Protein AF-A0A958B3L4-F1 (afdb_monomer)

Solvent-accessible surface area (backbone atoms only — not comparable to full-atom values): 10038 Å² total; per-residue (Å²): 92,74,90,81,60,65,46,70,68,70,45,84,58,88,88,60,90,69,64,80,67,53,77,67,41,53,61,54,51,50,49,53,53,49,50,48,52,52,50,34,54,47,24,51,47,50,20,46,12,30,49,29,52,74,68,75,56,48,92,91,39,60,70,33,42,65,55,15,60,80,51,73,87,55,54,73,66,58,39,52,49,51,23,51,52,20,49,52,51,28,52,49,49,50,66,67,42,54,83,51,42,74,79,40,78,63,28,16,74,65,29,37,62,53,29,61,73,41,53,72,95,70,98,52,98,81,70,70,80,85,79,69,89,84,49,85,86,64,89,69,86,82,69,90,51,81,84,62,47,54,68,31,70,70,32,46,73,48,30,44,77,77,69,49,76,94,113

Mean predicted aligned error: 7.04 Å

Secondary structure (DSSP, 8-state):
-HHHH--GGGS--TTS---HHHHHHHHHHHHHHHHHHHHHHHHHHHHHHHHHHHHT--TT-HHHHHHHGGGTTS-HHHHHHHHHHHHHHHHHHHHHHTTTGGGSGGGHHHHHHHHHHT----SSTT-PPPP-SS-TT----S-SSGGGS-HHHHHHHHH----S---

Structure (mmCIF, N/CA/C/O backbone):
data_AF-A0A958B3L4-F1
#
_en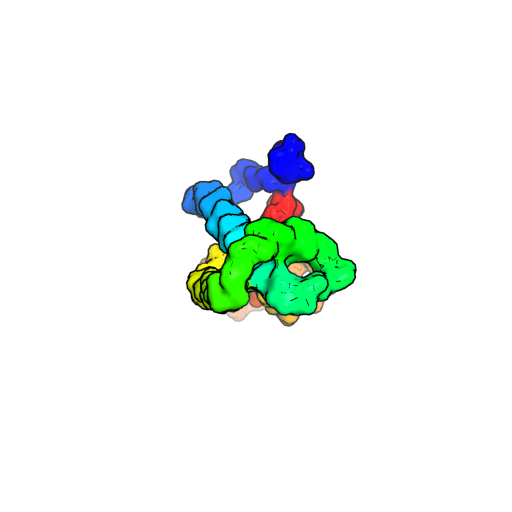try.id   AF-A0A958B3L4-F1
#
loop_
_atom_site.group_PDB
_atom_site.id
_atom_site.type_symbol
_atom_site.label_atom_id
_atom_site.label_alt_id
_atom_site.label_comp_id
_atom_site.label_asym_id
_atom_site.label_entity_id
_atom_site.label_seq_id
_atom_site.pdbx_PDB_ins_code
_atom_site.Cartn_x
_atom_site.Cartn_y
_atom_site.Cartn_z
_atom_site.occupancy
_atom_site.B_iso_or_equiv
_atom_site.auth_seq_id
_atom_site.auth_comp_id
_atom_site.auth_asym_id
_atom_site.auth_atom_id
_atom_site.pdbx_PDB_model_num
ATOM 1 N N . ARG A 1 1 ? -17.730 -9.235 -6.488 1.00 58.94 1 ARG A N 1
ATOM 2 C CA . ARG A 1 1 ? -18.871 -8.994 -5.565 1.00 58.94 1 ARG A CA 1
ATOM 3 C C . ARG A 1 1 ? -18.929 -7.543 -5.090 1.00 58.94 1 ARG A C 1
ATOM 5 O O . ARG A 1 1 ? -19.830 -6.856 -5.529 1.00 58.94 1 ARG A O 1
ATOM 12 N N . ARG A 1 2 ? -17.953 -7.023 -4.328 1.00 62.09 2 ARG A N 1
ATOM 13 C CA . ARG A 1 2 ? -17.978 -5.621 -3.847 1.00 62.09 2 ARG A CA 1
ATOM 14 C C . ARG A 1 2 ? -18.057 -4.553 -4.951 1.00 62.09 2 ARG A C 1
ATOM 16 O O . ARG A 1 2 ? -18.914 -3.692 -4.877 1.00 62.09 2 ARG A O 1
ATOM 23 N N . PHE A 1 3 ? -17.202 -4.645 -5.973 1.00 63.66 3 PHE A N 1
ATOM 24 C CA . PHE A 1 3 ? -17.094 -3.615 -7.024 1.00 63.66 3 PHE A CA 1
ATOM 25 C C . PHE A 1 3 ? -18.011 -3.830 -8.236 1.00 63.66 3 PHE A C 1
ATOM 27 O O . PHE A 1 3 ? -18.289 -2.896 -8.970 1.00 63.66 3 PHE A O 1
ATOM 34 N N . LEU A 1 4 ? -18.471 -5.066 -8.446 1.00 74.38 4 LEU A N 1
ATOM 35 C CA . LEU A 1 4 ? -19.290 -5.431 -9.608 1.00 74.38 4 LEU A CA 1
ATOM 36 C C . LEU A 1 4 ? -20.769 -5.625 -9.252 1.00 74.38 4 LEU A C 1
ATOM 38 O O . LEU A 1 4 ? -21.630 -5.326 -10.063 1.00 74.38 4 LEU A O 1
ATOM 42 N N . ALA A 1 5 ? -21.069 -6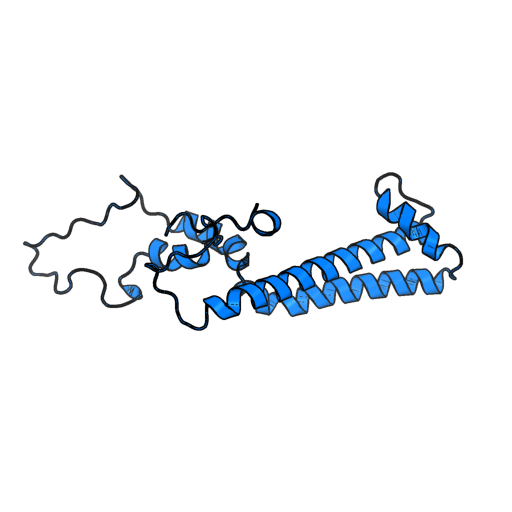.122 -8.047 1.00 79.81 5 ALA A N 1
ATOM 43 C CA . ALA A 1 5 ? -22.418 -6.538 -7.657 1.00 79.81 5 ALA A CA 1
ATOM 44 C C . ALA A 1 5 ? -23.015 -5.705 -6.509 1.00 79.81 5 ALA A C 1
ATOM 46 O O . ALA A 1 5 ? -24.128 -6.000 -6.100 1.00 79.81 5 ALA A O 1
ATOM 47 N N . HIS A 1 6 ? -22.281 -4.708 -5.984 1.00 77.00 6 HIS A N 1
ATOM 48 C CA . HIS A 1 6 ? -22.738 -3.772 -4.941 1.00 77.00 6 HIS A CA 1
ATOM 49 C C . HIS A 1 6 ? -23.545 -4.437 -3.814 1.00 77.00 6 HIS A C 1
ATOM 51 O O . HIS A 1 6 ? -24.622 -3.985 -3.440 1.00 77.00 6 HIS A O 1
ATOM 57 N N . ASP A 1 7 ? -23.012 -5.544 -3.295 1.00 82.44 7 ASP A N 1
ATOM 58 C CA . ASP A 1 7 ? -23.690 -6.363 -2.293 1.00 82.44 7 ASP A CA 1
ATOM 59 C C . ASP A 1 7 ? -24.012 -5.532 -1.028 1.00 82.44 7 ASP A C 1
ATOM 61 O O . ASP A 1 7 ? -23.073 -5.035 -0.387 1.00 82.44 7 ASP A O 1
ATOM 65 N N . PRO A 1 8 ? -25.297 -5.388 -0.639 1.00 81.00 8 PRO A N 1
ATOM 66 C CA . PRO A 1 8 ? -25.703 -4.638 0.549 1.00 81.00 8 PRO A CA 1
ATOM 67 C C . PRO A 1 8 ? -25.038 -5.147 1.831 1.00 81.00 8 PRO A C 1
ATOM 69 O O . PRO A 1 8 ? -24.768 -4.356 2.736 1.00 81.00 8 PRO A O 1
ATOM 72 N N . ALA A 1 9 ? -24.684 -6.436 1.898 1.00 81.19 9 ALA A N 1
ATOM 73 C CA . ALA A 1 9 ? -23.983 -7.021 3.041 1.00 81.19 9 ALA A CA 1
ATOM 74 C C . ALA A 1 9 ? -22.578 -6.430 3.258 1.00 81.19 9 ALA A C 1
ATOM 76 O O . ALA A 1 9 ? -22.001 -6.573 4.333 1.00 81.19 9 ALA A O 1
ATOM 77 N N . LEU A 1 10 ? -22.013 -5.759 2.249 1.00 78.56 10 LEU A N 1
ATOM 78 C CA . LEU A 1 10 ? -20.714 -5.089 2.320 1.00 78.56 10 LEU A CA 1
ATOM 79 C C . LEU A 1 10 ? -20.833 -3.589 2.610 1.00 78.56 10 LEU A C 1
ATOM 81 O O . LEU A 1 10 ? -19.820 -2.888 2.576 1.00 78.56 10 LEU A O 1
ATOM 85 N N . THR A 1 11 ? -22.027 -3.099 2.939 1.00 84.44 11 THR A N 1
ATOM 86 C CA . THR A 1 11 ? -22.271 -1.719 3.377 1.00 84.44 11 THR A CA 1
ATOM 87 C C . THR A 1 11 ? -22.494 -1.648 4.886 1.00 84.44 11 THR A C 1
ATOM 89 O O . THR A 1 11 ? -22.860 -2.641 5.519 1.00 84.44 11 THR A O 1
ATOM 92 N N . VAL A 1 12 ? -22.215 -0.480 5.472 1.00 85.88 12 VAL A N 1
ATOM 93 C CA . VAL A 1 12 ? -22.485 -0.257 6.894 1.00 85.88 12 VAL A CA 1
ATOM 94 C C . VAL A 1 12 ? -23.972 0.046 7.072 1.00 85.88 12 VAL A C 1
ATOM 96 O O . VAL A 1 12 ? -24.478 0.966 6.429 1.00 85.88 12 VAL A O 1
ATOM 99 N N . ARG A 1 13 ? -24.654 -0.716 7.930 1.00 87.12 13 ARG A N 1
ATOM 100 C CA . ARG A 1 13 ? -26.074 -0.564 8.251 1.00 87.12 13 ARG A CA 1
ATOM 101 C C . ARG A 1 13 ? -26.331 0.768 8.952 1.00 87.12 13 ARG A C 1
ATOM 103 O O . ARG A 1 13 ? -25.481 1.287 9.675 1.00 87.12 13 ARG A O 1
ATOM 110 N N . ASP A 1 14 ? -27.535 1.300 8.790 1.00 85.38 14 ASP A N 1
ATOM 111 C CA . ASP A 1 14 ? -27.890 2.620 9.325 1.00 85.38 14 ASP A CA 1
ATOM 112 C C . ASP A 1 14 ? -28.038 2.649 10.854 1.00 85.38 14 ASP A C 1
ATOM 114 O O . ASP A 1 14 ? -27.918 3.709 11.469 1.00 85.38 14 ASP A O 1
ATOM 118 N N . ASN A 1 15 ? -28.229 1.487 11.489 1.00 88.62 15 ASN A N 1
ATOM 119 C CA . ASN A 1 15 ? -28.231 1.361 12.946 1.00 88.62 15 ASN A CA 1
ATOM 120 C C . ASN A 1 15 ? -26.819 1.449 13.559 1.00 88.62 15 ASN A C 1
ATOM 122 O O . ASN A 1 15 ? -26.700 1.677 14.763 1.00 88.62 15 ASN A O 1
ATOM 126 N N . VAL A 1 16 ? -25.754 1.313 12.760 1.00 86.19 16 VAL A N 1
ATOM 127 C CA . VAL A 1 16 ? -24.368 1.424 13.233 1.00 86.19 16 VAL A CA 1
ATOM 128 C C . VAL A 1 16 ? -23.957 2.893 13.270 1.00 86.19 16 VAL A C 1
ATOM 130 O O . VAL A 1 16 ? -23.899 3.585 12.248 1.00 86.19 16 VAL A O 1
ATOM 133 N N . LYS A 1 17 ? -23.639 3.387 14.468 1.00 86.69 17 LYS A N 1
ATOM 134 C CA . LYS A 1 17 ? -23.163 4.758 14.660 1.00 86.69 17 LYS A CA 1
ATOM 135 C C . LYS A 1 17 ? -21.728 4.881 14.154 1.00 86.69 17 LYS A C 1
ATOM 137 O O . LYS A 1 17 ? -20.816 4.247 14.672 1.00 86.69 17 LYS A O 1
ATOM 142 N N . LEU A 1 18 ? -21.532 5.730 13.150 1.00 85.56 18 LEU A N 1
ATOM 143 C CA . LEU A 1 18 ? -20.216 6.092 12.636 1.00 85.56 18 LEU A CA 1
ATOM 144 C C . LEU A 1 18 ? -19.960 7.574 12.870 1.00 85.56 18 LEU A C 1
ATOM 146 O O . LEU A 1 18 ? -20.859 8.402 12.719 1.00 85.56 18 LEU A O 1
ATOM 150 N N . HIS A 1 19 ? -18.706 7.918 13.151 1.00 86.44 19 HIS A N 1
ATOM 151 C CA . HIS A 1 19 ? -18.286 9.310 13.142 1.00 86.44 19 HIS A CA 1
ATOM 152 C C . HIS A 1 19 ? -18.464 9.899 11.721 1.00 86.44 19 HIS A C 1
ATOM 154 O O . HIS A 1 19 ? -18.075 9.241 10.750 1.00 86.44 19 HIS A O 1
ATOM 160 N N . PRO A 1 20 ? -18.994 11.129 11.549 1.00 85.69 20 PRO A N 1
ATOM 161 C CA . PRO A 1 20 ?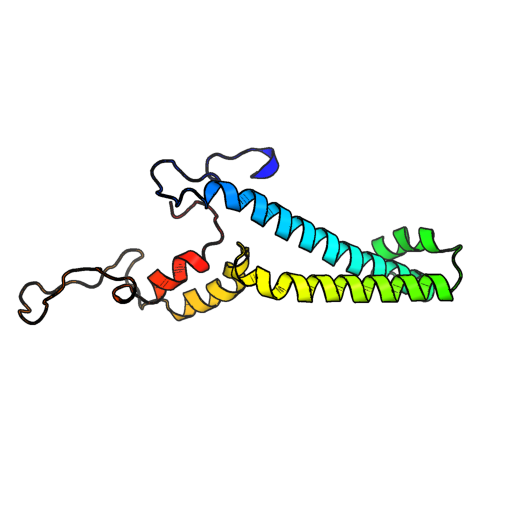 -19.364 11.672 10.233 1.00 85.69 20 PRO A CA 1
ATOM 162 C C . PRO A 1 20 ? -18.238 11.646 9.189 1.00 85.69 20 PRO A C 1
ATOM 164 O O . PRO A 1 20 ? -18.469 11.354 8.017 1.00 85.69 20 PRO A O 1
ATOM 167 N N . LYS A 1 21 ? -16.992 11.877 9.625 1.00 86.69 21 LYS A N 1
ATOM 168 C CA . LYS A 1 21 ? -15.804 11.853 8.751 1.00 86.69 21 LYS A CA 1
ATOM 169 C C . LYS A 1 21 ? -15.454 10.457 8.210 1.00 86.69 21 LYS A C 1
ATOM 171 O O . LYS A 1 21 ? -14.790 10.359 7.185 1.00 86.69 21 LYS A O 1
ATOM 176 N N . VAL A 1 22 ? -15.894 9.376 8.861 1.00 84.62 22 VAL A N 1
ATOM 177 C CA . VAL A 1 22 ? -15.500 8.000 8.502 1.00 84.62 22 VAL A CA 1
ATOM 178 C C . VAL A 1 22 ? -16.082 7.593 7.152 1.00 84.62 22 VAL A C 1
ATOM 180 O O . VAL A 1 22 ? -15.350 7.097 6.299 1.00 84.62 22 VAL A O 1
ATOM 183 N N . ARG A 1 23 ? -17.377 7.852 6.913 1.00 82.69 23 ARG A N 1
ATOM 184 C CA . ARG A 1 23 ? -18.036 7.466 5.649 1.00 82.69 23 ARG A CA 1
ATOM 185 C C . ARG A 1 23 ? -17.373 8.117 4.431 1.00 82.69 23 ARG A C 1
ATOM 187 O O . ARG A 1 23 ? -17.234 7.469 3.400 1.00 82.69 23 ARG A O 1
ATOM 194 N N . GLN A 1 24 ? -16.932 9.366 4.572 1.00 85.25 24 GLN A N 1
ATOM 195 C CA . GLN A 1 24 ? -16.239 10.105 3.513 1.00 85.25 24 GLN A CA 1
ATOM 196 C C . GLN A 1 24 ? -14.764 9.695 3.369 1.00 85.25 24 GLN A C 1
ATOM 198 O O . GLN A 1 24 ? -14.225 9.741 2.269 1.00 85.25 24 GLN A O 1
ATOM 203 N N . GLY A 1 25 ? -14.110 9.266 4.454 1.00 86.88 25 GLY A N 1
ATOM 204 C CA . GLY A 1 25 ? -12.695 8.884 4.447 1.00 86.88 25 GLY A CA 1
ATOM 205 C C . GLY A 1 25 ? -12.399 7.529 3.794 1.00 86.88 25 GLY A C 1
ATOM 206 O O . GLY A 1 25 ? -11.363 7.38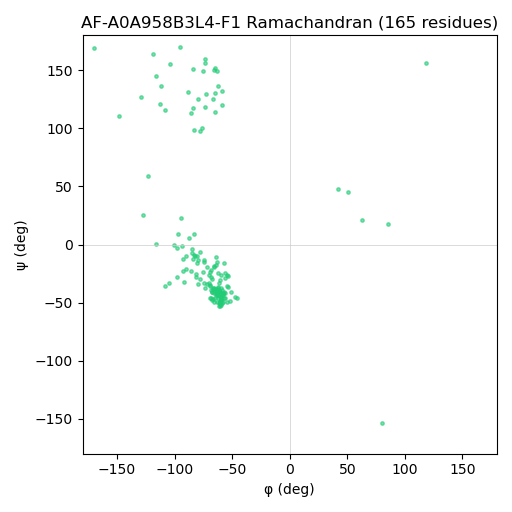3 3.152 1.00 86.88 25 GLY A O 1
ATOM 207 N N . ILE A 1 26 ? -13.305 6.550 3.900 1.00 86.12 26 ILE A N 1
ATOM 208 C CA . ILE A 1 26 ? -13.119 5.187 3.358 1.00 86.12 26 ILE A CA 1
ATOM 209 C C . ILE A 1 26 ? -12.771 5.146 1.852 1.00 86.12 26 ILE A C 1
ATOM 211 O O . ILE A 1 26 ? -11.834 4.421 1.488 1.00 86.12 26 ILE A O 1
ATOM 215 N N . PRO A 1 27 ? -13.494 5.843 0.947 1.00 87.62 27 PRO A N 1
ATOM 216 C CA . PRO A 1 27 ? -13.148 5.832 -0.475 1.00 87.62 27 PRO A CA 1
ATOM 217 C C . PRO A 1 27 ? -11.805 6.515 -0.746 1.00 87.62 27 PRO A C 1
ATOM 219 O O . PRO A 1 27 ? -11.024 5.997 -1.541 1.00 87.62 27 PRO A O 1
ATOM 222 N N . THR A 1 28 ? -11.504 7.612 -0.049 1.00 90.19 28 THR A N 1
ATOM 223 C CA . THR A 1 28 ? -10.233 8.337 -0.174 1.00 90.19 28 THR A CA 1
ATOM 224 C C . THR A 1 28 ? -9.050 7.469 0.250 1.00 90.19 28 THR A C 1
ATOM 226 O O . THR A 1 28 ? -8.109 7.317 -0.523 1.00 90.19 28 THR A O 1
ATOM 229 N N . ASP A 1 29 ? -9.126 6.820 1.416 1.00 91.00 29 ASP A N 1
ATOM 230 C CA . ASP A 1 29 ? -8.120 5.848 1.871 1.00 91.00 29 ASP A CA 1
ATOM 231 C C . ASP A 1 29 ? -7.955 4.716 0.848 1.00 91.00 29 ASP A C 1
ATOM 233 O O . ASP A 1 29 ? -6.849 4.381 0.433 1.00 91.00 29 ASP A O 1
ATOM 237 N N . SER A 1 30 ? -9.066 4.169 0.348 1.00 89.75 30 SER A N 1
ATOM 238 C CA . SER A 1 30 ? -9.019 3.095 -0.647 1.00 89.75 30 SER A CA 1
ATOM 239 C C . SER A 1 30 ? -8.357 3.519 -1.958 1.00 89.75 30 SER A C 1
ATOM 241 O O . SER A 1 30 ? -7.633 2.710 -2.539 1.00 89.75 30 SER A O 1
ATOM 243 N N . LEU A 1 31 ? -8.577 4.757 -2.407 1.00 92.81 31 LEU A N 1
ATOM 244 C CA . LEU A 1 31 ? -7.938 5.313 -3.596 1.00 92.81 31 LEU A CA 1
ATOM 245 C C . LEU A 1 31 ? -6.440 5.534 -3.370 1.00 92.81 31 LEU A C 1
ATOM 247 O O . LEU A 1 31 ? -5.645 5.130 -4.213 1.00 92.81 31 LEU A O 1
ATOM 251 N N . ILE A 1 32 ? -6.053 6.114 -2.230 1.00 94.19 32 ILE A N 1
ATOM 252 C CA . ILE A 1 32 ? -4.645 6.356 -1.883 1.00 94.19 32 ILE A CA 1
ATOM 253 C C . ILE A 1 32 ? -3.886 5.032 -1.819 1.00 94.19 32 ILE A C 1
ATOM 255 O O . ILE A 1 32 ? -2.863 4.875 -2.483 1.00 94.19 32 ILE A O 1
ATOM 259 N N . VAL A 1 33 ? -4.401 4.050 -1.073 1.00 93.56 33 VAL A N 1
ATOM 260 C CA . VAL A 1 33 ? -3.725 2.755 -0.939 1.00 93.56 33 VAL A CA 1
ATOM 261 C C . VAL A 1 33 ? -3.724 1.981 -2.258 1.00 93.56 33 VAL A C 1
ATOM 263 O O . VAL A 1 33 ? -2.711 1.385 -2.617 1.00 93.56 33 VAL A O 1
ATOM 266 N N . GLY A 1 34 ? -4.827 2.001 -3.011 1.00 93.62 34 GLY A N 1
ATOM 267 C CA . GLY A 1 34 ? -4.895 1.361 -4.327 1.00 93.62 34 GLY A CA 1
ATOM 268 C C . GLY A 1 34 ? -3.899 1.965 -5.318 1.00 93.62 34 GLY A C 1
ATOM 269 O O . GLY A 1 34 ? -3.183 1.227 -5.994 1.00 93.62 34 GLY A O 1
ATOM 270 N N . GLY A 1 35 ? -3.800 3.296 -5.349 1.00 95.75 35 GLY A N 1
ATOM 271 C CA . GLY A 1 35 ? -2.824 4.024 -6.156 1.00 95.75 35 GLY A CA 1
ATOM 272 C C . GLY A 1 35 ? -1.387 3.719 -5.741 1.00 95.75 35 GLY A C 1
ATOM 273 O O . GLY A 1 35 ? -0.554 3.454 -6.605 1.00 95.75 35 GLY A O 1
ATOM 274 N N . PHE A 1 36 ? -1.108 3.665 -4.435 1.00 96.62 36 PHE A N 1
ATOM 275 C CA . PHE A 1 36 ? 0.196 3.254 -3.914 1.00 96.62 36 PHE A CA 1
ATOM 276 C C . PHE A 1 36 ? 0.572 1.840 -4.369 1.00 96.62 36 PHE A C 1
ATOM 278 O O . PHE A 1 36 ? 1.659 1.660 -4.910 1.00 96.62 36 PHE A O 1
ATOM 285 N N . ILE A 1 37 ? -0.313 0.849 -4.200 1.00 95.69 37 ILE A N 1
ATOM 286 C CA . ILE A 1 37 ? -0.044 -0.541 -4.605 1.00 95.69 37 ILE A CA 1
ATOM 287 C C . ILE A 1 37 ? 0.207 -0.612 -6.109 1.00 95.69 37 ILE A C 1
ATOM 289 O O . ILE A 1 37 ? 1.197 -1.205 -6.533 1.00 95.69 37 ILE A O 1
ATOM 293 N N . TRP A 1 38 ? -0.660 0.007 -6.914 1.00 97.75 38 TRP A N 1
ATOM 294 C CA . TRP A 1 38 ? -0.521 0.011 -8.368 1.00 97.75 38 TRP A CA 1
ATOM 295 C C . TRP A 1 38 ? 0.800 0.646 -8.807 1.00 97.75 38 TRP A C 1
ATOM 297 O O . TRP A 1 38 ? 1.533 0.043 -9.587 1.00 97.75 38 TRP A O 1
ATOM 307 N N . ALA A 1 39 ? 1.144 1.815 -8.263 1.00 98.12 39 ALA A N 1
ATOM 308 C CA . ALA A 1 39 ? 2.385 2.504 -8.593 1.00 98.12 39 ALA A CA 1
ATOM 309 C C . ALA A 1 39 ? 3.606 1.707 -8.118 1.00 98.12 39 ALA A C 1
ATOM 311 O O . ALA A 1 39 ? 4.514 1.449 -8.902 1.00 98.12 39 ALA A O 1
ATOM 312 N N . HIS A 1 40 ? 3.626 1.265 -6.859 1.00 98.25 40 HIS A N 1
ATOM 313 C CA . HIS A 1 40 ? 4.753 0.532 -6.288 1.00 98.25 40 HIS A CA 1
ATOM 314 C C . HIS A 1 40 ? 5.015 -0.783 -7.034 1.00 98.25 40 HIS A C 1
ATOM 316 O O . HIS A 1 40 ? 6.141 -1.034 -7.467 1.00 98.25 40 HIS A O 1
ATOM 322 N N . VAL A 1 41 ? 3.979 -1.604 -7.234 1.00 98.19 41 VAL A N 1
ATOM 323 C CA . VAL A 1 41 ? 4.086 -2.860 -7.992 1.00 98.19 41 VAL A CA 1
ATOM 324 C C . VAL A 1 41 ? 4.424 -2.575 -9.455 1.00 98.19 41 VAL A C 1
ATOM 326 O O . VAL A 1 41 ? 5.257 -3.274 -10.026 1.00 98.19 41 VAL A O 1
ATOM 329 N N . GLY A 1 42 ? 3.856 -1.519 -10.044 1.00 98.25 42 GLY A N 1
ATOM 330 C CA . GLY A 1 42 ? 4.153 -1.075 -11.404 1.00 98.25 42 GLY A CA 1
ATOM 331 C C . GLY A 1 42 ? 5.626 -0.720 -11.604 1.00 98.25 42 GLY A C 1
ATOM 332 O O . GLY A 1 42 ? 6.249 -1.225 -12.532 1.00 98.25 42 GLY A O 1
ATOM 333 N N . PHE A 1 43 ? 6.226 0.062 -10.705 1.00 98.50 43 PHE A N 1
ATOM 334 C CA . PHE A 1 43 ? 7.655 0.388 -10.766 1.00 98.50 43 PHE A CA 1
ATOM 335 C C . PHE A 1 43 ? 8.549 -0.819 -10.462 1.00 98.50 43 PHE A C 1
ATOM 337 O O . PHE A 1 43 ? 9.586 -0.983 -11.103 1.00 98.50 43 PHE A O 1
ATOM 344 N N . ARG A 1 44 ? 8.146 -1.722 -9.557 1.00 98.12 44 ARG A N 1
ATOM 345 C CA . ARG A 1 44 ? 8.859 -2.999 -9.350 1.00 98.12 44 ARG A CA 1
ATOM 346 C C . ARG A 1 44 ? 8.847 -3.854 -10.616 1.00 98.12 44 ARG A C 1
ATOM 348 O O . ARG A 1 44 ? 9.877 -4.425 -10.965 1.00 98.12 44 ARG A O 1
ATOM 355 N N . PHE A 1 45 ? 7.711 -3.907 -11.305 1.00 98.31 45 PHE A N 1
ATOM 356 C CA . PHE A 1 45 ? 7.562 -4.609 -12.572 1.00 98.31 45 PHE A CA 1
ATOM 357 C C . PHE A 1 45 ? 8.375 -3.943 -13.691 1.00 98.31 45 PHE A C 1
ATOM 359 O O . PHE A 1 45 ? 9.154 -4.631 -14.343 1.00 98.31 45 PHE A O 1
ATOM 366 N N . LEU A 1 46 ? 8.300 -2.618 -13.867 1.00 98.06 46 LEU A N 1
ATOM 367 C CA . LEU A 1 46 ? 9.133 -1.895 -14.841 1.00 98.06 46 LEU A CA 1
ATOM 368 C C . LEU A 1 46 ? 10.626 -2.143 -14.602 1.00 98.06 46 LEU A C 1
ATOM 370 O O . LEU A 1 46 ? 11.348 -2.464 -15.544 1.00 98.06 46 LEU A O 1
ATOM 374 N N . GLY A 1 47 ? 11.081 -2.068 -13.350 1.00 97.88 47 GLY A N 1
ATOM 375 C CA . GLY A 1 47 ? 12.465 -2.373 -12.993 1.00 97.88 47 GLY A CA 1
ATOM 376 C C . GLY A 1 47 ? 12.886 -3.775 -13.438 1.00 97.88 47 GLY A C 1
ATOM 377 O O . GLY A 1 47 ? 13.966 -3.936 -14.003 1.00 97.88 47 GLY A O 1
ATOM 378 N N . ALA A 1 48 ? 12.014 -4.772 -13.264 1.00 97.75 48 ALA A N 1
ATOM 379 C CA . ALA A 1 48 ? 12.255 -6.124 -13.758 1.00 97.75 48 ALA A CA 1
ATOM 380 C C . ALA A 1 48 ? 12.359 -6.176 -15.293 1.00 97.75 48 ALA A C 1
ATOM 382 O O . ALA A 1 48 ? 13.254 -6.831 -15.814 1.00 97.75 48 ALA A O 1
ATOM 383 N N . THR A 1 49 ? 11.519 -5.438 -16.029 1.00 98.12 49 THR A N 1
ATOM 384 C CA . THR A 1 49 ? 11.576 -5.408 -17.506 1.00 98.12 49 THR A CA 1
ATOM 385 C C . THR A 1 49 ? 12.888 -4.830 -18.038 1.00 98.12 49 THR A C 1
ATOM 387 O O . THR A 1 49 ? 13.442 -5.363 -18.997 1.00 98.12 49 THR A O 1
ATOM 390 N N . PHE A 1 50 ? 13.428 -3.782 -17.403 1.00 98.00 50 PHE A N 1
ATOM 391 C CA . PHE A 1 50 ? 14.732 -3.224 -17.773 1.00 98.00 50 PHE A CA 1
ATOM 392 C C . PHE A 1 50 ? 15.871 -4.196 -17.457 1.00 98.00 50 PHE A C 1
ATOM 394 O O . PHE A 1 50 ? 16.781 -4.362 -18.266 1.00 98.00 50 PHE A O 1
ATOM 401 N N . LEU A 1 51 ? 15.806 -4.880 -16.310 1.00 96.19 51 LEU A N 1
ATOM 402 C CA . LEU A 1 51 ? 16.807 -5.877 -15.932 1.00 96.19 51 LEU A CA 1
ATOM 403 C C . LEU A 1 51 ? 16.818 -7.064 -16.908 1.00 96.19 51 LEU A C 1
ATOM 405 O O . LEU A 1 51 ? 17.881 -7.488 -17.352 1.00 96.19 51 LEU A O 1
ATOM 409 N N . VAL A 1 52 ? 15.638 -7.555 -17.291 1.00 96.81 52 VAL A N 1
ATOM 410 C CA . VAL A 1 52 ? 15.470 -8.627 -18.283 1.00 96.81 52 VAL A CA 1
ATOM 411 C C . VAL A 1 52 ? 15.993 -8.198 -19.657 1.00 96.81 52 VAL A C 1
ATOM 413 O O . VAL A 1 52 ? 16.661 -8.988 -20.323 1.00 96.81 52 VAL A O 1
ATOM 416 N N . ALA A 1 53 ? 15.757 -6.943 -20.059 1.00 95.94 53 ALA A N 1
ATOM 417 C CA . ALA A 1 53 ? 16.290 -6.390 -21.305 1.00 95.94 53 ALA A CA 1
ATOM 418 C C . ALA A 1 53 ? 17.831 -6.351 -21.326 1.00 95.94 53 ALA A C 1
ATOM 420 O O . ALA A 1 53 ? 18.425 -6.611 -22.368 1.00 95.94 53 ALA A O 1
ATOM 421 N N . LEU A 1 54 ? 18.482 -6.075 -20.188 1.00 94.00 54 LEU A N 1
ATOM 422 C CA . LEU A 1 54 ? 19.947 -6.128 -20.066 1.00 94.00 54 LEU A CA 1
ATOM 423 C C . LEU A 1 54 ? 20.489 -7.563 -20.043 1.00 94.00 54 LEU A C 1
ATOM 425 O O . LEU A 1 54 ? 21.558 -7.818 -20.588 1.00 94.00 54 LEU A O 1
ATOM 429 N N . ALA A 1 55 ? 19.771 -8.487 -19.400 1.00 92.81 55 ALA A N 1
ATOM 430 C CA . ALA A 1 55 ? 20.206 -9.871 -19.217 1.00 92.81 55 ALA A CA 1
ATOM 431 C C . ALA A 1 55 ? 19.974 -10.769 -20.447 1.00 92.81 55 ALA A C 1
ATOM 433 O O . ALA A 1 55 ? 20.549 -11.851 -20.526 1.00 92.81 55 ALA A O 1
ATOM 434 N N . GLY A 1 56 ? 19.146 -10.334 -21.404 1.00 89.50 56 GLY A N 1
ATOM 435 C CA . GLY A 1 56 ? 18.822 -11.105 -22.609 1.00 89.50 56 GLY A CA 1
ATOM 436 C C . GLY A 1 56 ? 17.671 -12.105 -22.439 1.00 89.50 56 GLY A C 1
ATOM 437 O O . GLY A 1 56 ? 17.519 -12.995 -23.273 1.00 89.50 56 GLY A O 1
ATOM 438 N N . GLY A 1 57 ? 16.851 -11.950 -21.394 1.00 92.06 57 GLY A N 1
ATOM 439 C CA . GLY A 1 57 ? 15.658 -12.769 -21.146 1.00 92.06 57 GLY A CA 1
ATOM 440 C C . GLY A 1 57 ? 15.686 -13.564 -19.834 1.00 92.06 57 GLY A C 1
ATOM 441 O O . GLY A 1 57 ? 16.745 -13.865 -19.293 1.00 92.06 57 GLY A O 1
ATOM 442 N N . ASP A 1 58 ? 14.504 -13.922 -19.324 1.00 94.75 58 ASP A N 1
ATOM 443 C CA . ASP A 1 58 ? 14.333 -14.798 -18.149 1.00 94.75 58 ASP A CA 1
ATOM 444 C C . ASP A 1 58 ? 13.043 -15.629 -18.251 1.00 94.75 58 ASP A C 1
ATOM 446 O O . ASP A 1 58 ? 11.944 -15.099 -18.094 1.00 94.75 58 ASP A O 1
ATOM 450 N N . SER A 1 59 ? 13.144 -16.946 -18.445 1.00 95.38 59 SER A N 1
ATOM 451 C CA . SER A 1 59 ? 11.980 -17.838 -18.596 1.00 95.38 59 SER A CA 1
ATOM 452 C C . SER A 1 59 ? 10.980 -17.789 -17.433 1.00 95.38 59 SER A C 1
ATOM 454 O O . SER A 1 59 ? 9.803 -18.090 -17.631 1.00 95.38 59 SER A O 1
ATOM 456 N N . TRP A 1 60 ? 11.412 -17.401 -16.231 1.00 96.25 60 TRP A N 1
ATOM 457 C CA . TRP A 1 60 ? 10.560 -17.315 -15.041 1.00 96.25 60 TRP A CA 1
ATOM 458 C C . TRP A 1 60 ? 9.796 -15.992 -14.930 1.00 96.25 60 TRP A C 1
ATOM 460 O O . TRP A 1 60 ? 8.919 -15.858 -14.076 1.00 96.25 60 TRP A O 1
ATOM 470 N N . GLN A 1 61 ? 10.073 -15.024 -15.807 1.00 96.56 61 GLN A N 1
ATOM 471 C CA . GLN A 1 61 ? 9.428 -13.709 -15.817 1.00 96.56 61 GLN A CA 1
ATOM 472 C C . GLN A 1 61 ? 8.748 -13.409 -17.168 1.00 96.56 61 GLN A C 1
ATOM 474 O O . GLN A 1 61 ? 9.059 -12.409 -17.818 1.00 96.56 61 GLN A O 1
ATOM 479 N N . PRO A 1 62 ? 7.789 -14.234 -17.631 1.00 95.88 62 PRO A N 1
ATOM 480 C CA . PRO A 1 62 ? 7.243 -14.163 -18.993 1.00 95.88 62 PRO A CA 1
ATOM 481 C C . PRO A 1 62 ? 6.651 -12.791 -19.351 1.00 95.88 62 PRO A C 1
ATOM 483 O O . PRO A 1 62 ? 6.902 -12.271 -20.435 1.00 95.88 62 PRO A O 1
ATOM 486 N N . PHE A 1 63 ? 5.935 -12.153 -18.422 1.00 97.12 63 PHE A N 1
ATOM 487 C CA . PHE A 1 63 ? 5.386 -10.811 -18.639 1.00 97.12 63 PHE A CA 1
ATOM 488 C C . PHE A 1 63 ? 6.467 -9.730 -18.682 1.00 97.12 63 PHE A C 1
ATOM 490 O O . PHE A 1 63 ? 6.334 -8.763 -19.431 1.00 97.12 63 PHE A O 1
ATOM 497 N N . ALA A 1 64 ? 7.547 -9.896 -17.912 1.00 97.06 64 ALA A N 1
ATOM 498 C CA . ALA A 1 64 ? 8.662 -8.966 -17.964 1.00 97.06 64 ALA A CA 1
ATOM 499 C C . ALA A 1 64 ? 9.399 -9.079 -19.305 1.00 97.06 64 ALA A C 1
ATOM 501 O O . ALA A 1 64 ? 9.720 -8.047 -19.881 1.00 97.06 64 ALA A O 1
ATOM 502 N N . ASN A 1 65 ? 9.577 -10.294 -19.845 1.00 96.75 65 ASN A N 1
ATOM 503 C CA . ASN A 1 65 ? 10.123 -10.487 -21.198 1.00 96.75 65 ASN A CA 1
ATOM 504 C C . ASN A 1 65 ? 9.259 -9.817 -22.261 1.00 96.75 65 ASN A C 1
ATOM 506 O O . ASN A 1 65 ? 9.789 -9.131 -23.127 1.00 96.75 65 ASN A O 1
ATOM 510 N N . LEU A 1 66 ? 7.936 -10.000 -22.183 1.00 96.69 66 LEU A N 1
ATOM 511 C CA . LEU A 1 66 ? 7.008 -9.411 -23.147 1.00 96.69 66 LEU A CA 1
ATOM 512 C C . LEU A 1 66 ? 7.143 -7.886 -23.196 1.00 96.69 66 LEU A C 1
ATOM 514 O O . LEU A 1 66 ? 7.138 -7.301 -24.270 1.00 96.69 66 LEU A O 1
ATOM 518 N N . VAL A 1 67 ? 7.266 -7.236 -22.041 1.00 97.38 67 VAL A N 1
ATOM 519 C CA . VAL A 1 67 ? 7.404 -5.775 -21.975 1.00 97.38 67 VAL A CA 1
ATOM 520 C C . VAL A 1 67 ? 8.845 -5.332 -22.248 1.00 97.38 67 VAL A C 1
ATOM 522 O O . VAL A 1 67 ? 9.051 -4.253 -22.796 1.00 97.38 67 VAL A O 1
ATOM 525 N N . ALA A 1 68 ? 9.845 -6.167 -21.950 1.00 97.00 68 ALA A N 1
ATOM 526 C CA . ALA A 1 68 ? 11.255 -5.876 -22.205 1.00 97.00 68 ALA A CA 1
ATOM 527 C C . ALA A 1 68 ? 11.557 -5.633 -23.691 1.00 97.00 68 ALA A C 1
ATOM 529 O O . ALA A 1 68 ? 12.471 -4.873 -24.010 1.00 97.00 68 ALA A O 1
ATOM 530 N N . THR A 1 69 ? 10.765 -6.202 -24.609 1.00 95.38 69 THR A N 1
ATOM 531 C CA . THR A 1 69 ? 10.918 -5.952 -26.052 1.00 95.38 69 THR A CA 1
ATOM 532 C C . THR A 1 69 ? 10.692 -4.488 -26.425 1.00 95.38 69 THR A C 1
ATOM 534 O O . THR A 1 69 ? 11.245 -4.028 -27.421 1.00 95.38 69 THR A O 1
ATOM 537 N N . LEU A 1 70 ? 9.932 -3.727 -25.625 1.00 96.25 70 LEU A N 1
ATOM 538 C CA . LEU A 1 70 ? 9.747 -2.285 -25.825 1.00 96.25 70 LEU A CA 1
ATOM 539 C C . LEU A 1 70 ? 11.052 -1.496 -25.625 1.00 96.25 70 LEU A C 1
ATOM 541 O O . LEU A 1 70 ? 11.169 -0.372 -26.106 1.00 96.25 70 LEU A O 1
ATOM 545 N N . TRP A 1 71 ? 12.043 -2.087 -24.952 1.00 95.88 71 TRP A N 1
ATOM 546 C CA . TRP A 1 71 ? 13.336 -1.468 -24.655 1.00 95.88 71 TRP A CA 1
ATOM 547 C C . TRP A 1 71 ? 14.452 -1.875 -25.631 1.00 95.88 71 TRP A C 1
ATOM 549 O O . TRP A 1 71 ? 15.556 -1.348 -25.526 1.00 95.88 71 TRP A O 1
ATOM 559 N N . ALA A 1 72 ? 14.186 -2.767 -26.594 1.00 88.50 72 ALA A N 1
ATOM 560 C CA . ALA A 1 72 ? 15.202 -3.400 -27.450 1.00 88.50 72 ALA A CA 1
ATOM 561 C C . ALA A 1 72 ? 15.995 -2.436 -28.364 1.00 88.50 72 ALA A C 1
ATOM 563 O O . ALA A 1 72 ? 17.038 -2.812 -28.890 1.00 88.50 72 ALA A O 1
ATOM 564 N N . GLY A 1 73 ? 15.523 -1.200 -28.552 1.00 90.50 73 GLY A N 1
ATOM 565 C CA . GLY A 1 73 ? 16.216 -0.155 -29.320 1.00 90.50 73 GLY A CA 1
ATOM 566 C C . GLY A 1 73 ? 16.963 0.880 -28.473 1.00 90.50 73 GLY A C 1
ATOM 567 O O . GLY A 1 73 ? 17.544 1.814 -29.024 1.00 90.50 73 GLY A O 1
ATOM 568 N N . LEU A 1 74 ? 16.921 0.768 -27.144 1.00 95.38 74 LEU A N 1
ATOM 569 C CA . LEU A 1 74 ? 17.573 1.718 -26.246 1.00 95.38 74 LEU A CA 1
ATOM 570 C C . LEU A 1 74 ? 19.050 1.365 -26.043 1.00 95.38 74 LEU A C 1
ATOM 572 O O . LEU A 1 74 ? 19.445 0.201 -26.078 1.00 95.38 74 LEU A O 1
ATOM 576 N N . SER A 1 75 ? 19.877 2.380 -25.778 1.00 96.62 75 SER A N 1
ATOM 577 C CA . SER A 1 75 ? 21.270 2.139 -25.402 1.00 96.62 75 SER A CA 1
ATOM 578 C C . SER A 1 75 ? 21.346 1.423 -24.043 1.00 96.62 75 SER A C 1
ATOM 580 O O . SER A 1 75 ? 20.504 1.678 -23.173 1.00 96.62 75 SER A O 1
ATOM 582 N N . PRO A 1 76 ? 22.377 0.594 -23.786 1.00 94.75 76 PRO A N 1
ATOM 583 C CA . PRO A 1 76 ? 22.532 -0.079 -22.492 1.00 94.75 76 PRO A CA 1
ATOM 584 C C . PRO A 1 76 ? 22.525 0.889 -21.299 1.00 94.75 76 PRO A C 1
ATOM 586 O O . PRO A 1 76 ? 21.965 0.591 -20.244 1.00 94.75 76 PRO A O 1
ATOM 589 N N . GLY A 1 77 ? 23.092 2.088 -21.481 1.00 97.12 77 GLY A N 1
ATOM 590 C CA . GLY A 1 77 ? 23.060 3.152 -20.478 1.00 97.12 77 GLY A CA 1
ATOM 591 C C . GLY A 1 77 ? 21.646 3.664 -20.181 1.00 97.12 77 GLY A C 1
ATOM 592 O O . GLY A 1 77 ? 21.297 3.834 -19.014 1.00 97.12 77 GLY A O 1
ATOM 593 N N . ALA A 1 78 ? 20.805 3.849 -21.204 1.00 97.31 78 ALA A N 1
ATOM 594 C CA . ALA A 1 78 ? 19.415 4.274 -21.023 1.00 97.31 78 ALA A CA 1
ATOM 595 C C . ALA A 1 78 ? 18.573 3.210 -20.298 1.00 97.31 78 ALA A C 1
ATOM 597 O O . ALA A 1 78 ? 17.821 3.539 -19.381 1.00 97.31 78 ALA A O 1
ATOM 598 N N . VAL A 1 79 ? 18.747 1.932 -20.648 1.00 97.62 79 VAL A N 1
ATOM 599 C CA . VAL A 1 79 ? 18.071 0.805 -19.978 1.00 97.62 79 VAL A CA 1
ATOM 600 C C . VAL A 1 79 ? 18.497 0.709 -18.506 1.00 97.62 79 VAL A C 1
ATOM 602 O O . VAL A 1 79 ? 17.658 0.565 -17.617 1.00 97.62 79 VAL A O 1
ATOM 605 N N . THR A 1 80 ? 19.793 0.876 -18.229 1.00 97.75 80 THR A N 1
ATOM 606 C CA . THR A 1 80 ? 20.346 0.871 -16.863 1.00 97.75 80 THR A CA 1
ATOM 607 C C . THR A 1 80 ? 19.806 2.030 -16.024 1.00 97.75 80 THR A C 1
ATOM 609 O O . THR A 1 80 ? 19.478 1.856 -14.850 1.00 97.75 80 THR A O 1
ATOM 612 N N . LEU A 1 81 ? 19.674 3.222 -16.613 1.00 98.19 81 LEU A N 1
ATOM 613 C CA . LEU A 1 81 ? 19.046 4.362 -15.948 1.00 98.19 81 LEU A CA 1
ATOM 614 C C . LEU A 1 81 ? 17.576 4.072 -15.618 1.00 98.19 81 LEU A C 1
ATOM 616 O O . LEU A 1 81 ? 17.152 4.311 -14.489 1.00 98.19 81 LEU A O 1
ATOM 620 N N . GLY A 1 82 ? 16.815 3.517 -16.566 1.00 97.94 82 GLY A N 1
ATOM 621 C CA . GLY A 1 82 ? 15.417 3.128 -16.358 1.00 97.94 82 GLY A CA 1
ATOM 622 C C . GLY A 1 82 ? 15.244 2.127 -15.213 1.00 97.94 82 GLY A C 1
ATOM 623 O O . GLY A 1 82 ? 14.350 2.289 -14.375 1.00 97.94 82 GLY A O 1
ATOM 624 N N . TRP A 1 83 ? 16.142 1.143 -15.117 1.00 97.81 83 TRP A N 1
ATOM 625 C CA . TRP A 1 83 ? 16.186 0.199 -14.000 1.00 97.81 83 TRP A CA 1
ATOM 626 C C . TRP A 1 83 ? 16.398 0.903 -12.652 1.00 97.81 83 TRP A C 1
ATOM 628 O O . TRP A 1 83 ? 15.593 0.718 -11.734 1.00 97.81 83 TRP A O 1
ATOM 638 N N . HIS A 1 84 ? 17.418 1.762 -12.539 1.00 98.19 84 HIS A N 1
ATOM 639 C CA . HIS A 1 84 ? 17.698 2.500 -11.303 1.00 98.19 84 HIS A CA 1
ATOM 640 C C . HIS A 1 84 ? 16.557 3.439 -10.906 1.00 98.19 84 HIS A C 1
ATOM 642 O O . HIS A 1 84 ? 16.173 3.471 -9.738 1.00 98.19 84 HIS A O 1
ATOM 648 N N . LEU A 1 85 ? 15.985 4.182 -11.857 1.00 98.50 85 LEU A N 1
ATOM 649 C CA . LEU A 1 85 ? 14.844 5.060 -11.589 1.00 98.50 85 LEU A CA 1
ATOM 650 C C . LEU A 1 85 ? 13.653 4.260 -11.060 1.00 98.50 85 LEU A C 1
ATOM 652 O O . LEU A 1 85 ? 13.063 4.632 -10.049 1.00 98.50 85 LEU A O 1
ATOM 656 N N . SER A 1 86 ? 13.342 3.129 -11.693 1.00 98.31 86 SER A N 1
ATOM 657 C CA . SER A 1 86 ? 12.254 2.249 -11.260 1.00 98.31 86 SER A CA 1
ATOM 658 C C . SER A 1 86 ? 12.474 1.727 -9.838 1.00 98.31 86 SER A C 1
ATOM 660 O O . SER A 1 86 ? 11.550 1.730 -9.024 1.00 98.31 86 SER A O 1
ATOM 662 N N . PHE A 1 87 ? 13.708 1.335 -9.509 1.00 98.25 87 PHE A N 1
ATOM 663 C CA . PHE A 1 87 ? 14.084 0.915 -8.160 1.00 98.25 87 PHE A CA 1
ATOM 664 C C . PHE A 1 87 ? 13.900 2.039 -7.132 1.00 98.25 87 PHE A C 1
ATOM 666 O O . PHE A 1 87 ? 13.211 1.848 -6.126 1.00 98.25 87 PHE A O 1
ATOM 673 N N . TRP A 1 88 ? 14.474 3.217 -7.388 1.00 98.50 88 TRP A N 1
ATOM 674 C CA . TRP A 1 88 ? 14.433 4.336 -6.446 1.00 98.50 88 TRP A CA 1
ATOM 675 C C . TRP A 1 88 ? 13.026 4.889 -6.253 1.00 98.50 88 TRP A C 1
ATOM 677 O O . TRP A 1 88 ? 12.658 5.206 -5.125 1.00 98.50 88 TRP A O 1
ATOM 687 N N . ILE A 1 89 ? 12.211 4.944 -7.309 1.00 98.62 89 ILE A N 1
ATOM 688 C CA . ILE A 1 89 ? 10.805 5.341 -7.188 1.00 98.62 89 ILE A CA 1
ATOM 689 C C . ILE A 1 89 ? 10.035 4.310 -6.360 1.00 98.62 89 ILE A C 1
ATOM 691 O O . ILE A 1 89 ? 9.316 4.690 -5.438 1.00 98.62 89 ILE A O 1
ATOM 695 N N . ALA A 1 90 ? 10.205 3.010 -6.619 1.00 98.31 90 ALA A N 1
ATOM 696 C CA . ALA A 1 90 ? 9.532 1.973 -5.838 1.00 98.31 90 ALA A CA 1
ATOM 697 C C . ALA A 1 90 ? 9.905 2.033 -4.346 1.00 98.31 90 ALA A C 1
ATOM 699 O O . ALA A 1 90 ? 9.020 1.907 -3.495 1.00 98.31 90 ALA A O 1
ATOM 700 N N . LEU A 1 91 ? 11.185 2.252 -4.026 1.00 98.38 91 LEU A N 1
ATOM 701 C CA . LEU A 1 91 ? 11.662 2.426 -2.653 1.00 98.38 91 LEU A CA 1
ATOM 702 C C . LEU A 1 91 ? 11.119 3.716 -2.022 1.00 98.38 91 LEU A C 1
ATOM 704 O O . LEU A 1 91 ? 10.596 3.681 -0.909 1.00 98.38 91 LEU A O 1
ATOM 708 N N . GLY A 1 92 ? 11.190 4.835 -2.744 1.00 98.44 92 GLY A N 1
ATOM 709 C CA . GLY A 1 92 ? 10.671 6.127 -2.297 1.00 98.44 92 GLY A CA 1
ATOM 710 C C . GLY A 1 92 ? 9.175 6.080 -1.990 1.00 98.44 92 GLY A C 1
ATOM 711 O O . GLY A 1 92 ? 8.746 6.615 -0.971 1.00 98.44 92 GLY A O 1
ATOM 712 N N . LEU A 1 93 ? 8.392 5.363 -2.803 1.00 98.25 93 LEU A N 1
ATOM 713 C CA . LEU A 1 93 ? 6.969 5.131 -2.552 1.00 98.25 93 LEU A CA 1
ATOM 714 C C . LEU A 1 93 ? 6.737 4.399 -1.224 1.00 98.25 93 LEU A C 1
ATOM 716 O O . LEU A 1 93 ? 5.863 4.814 -0.467 1.00 98.25 93 LEU A O 1
ATOM 720 N N . ILE A 1 94 ? 7.502 3.341 -0.915 1.00 97.00 94 ILE A N 1
ATOM 721 C CA . ILE A 1 94 ? 7.381 2.641 0.378 1.00 97.00 94 ILE A CA 1
ATOM 722 C C . ILE A 1 94 ? 7.691 3.599 1.527 1.00 97.00 94 ILE A C 1
ATOM 724 O O . ILE A 1 94 ? 6.911 3.677 2.472 1.00 97.00 94 ILE A O 1
ATOM 728 N N . LEU A 1 95 ? 8.806 4.329 1.452 1.00 97.88 95 LEU A N 1
ATOM 729 C CA . LEU A 1 95 ? 9.228 5.243 2.518 1.00 97.88 95 LEU A CA 1
ATOM 730 C C . LEU A 1 95 ? 8.199 6.356 2.754 1.00 97.88 95 LEU A C 1
ATOM 732 O O . LEU A 1 95 ? 7.910 6.687 3.902 1.00 97.88 95 LEU A O 1
ATOM 736 N N . ALA A 1 96 ? 7.601 6.885 1.685 1.00 96.44 96 ALA A N 1
ATOM 737 C CA . ALA A 1 96 ? 6.541 7.885 1.768 1.00 96.44 96 ALA A CA 1
ATOM 738 C C . ALA A 1 96 ? 5.226 7.316 2.329 1.00 96.44 96 ALA A C 1
ATOM 740 O O . ALA A 1 96 ? 4.514 8.003 3.058 1.00 96.44 96 ALA A O 1
ATOM 741 N N . PHE A 1 97 ? 4.895 6.063 2.008 1.00 95.88 97 PHE A N 1
ATOM 742 C CA . PHE A 1 97 ? 3.661 5.417 2.454 1.00 95.88 97 PHE A CA 1
ATOM 743 C C . PHE A 1 97 ? 3.749 4.858 3.881 1.00 95.88 97 PHE A C 1
ATOM 745 O O . PHE A 1 97 ? 2.732 4.760 4.566 1.00 95.88 97 PHE A O 1
ATOM 752 N N . LEU A 1 98 ? 4.949 4.532 4.365 1.00 94.06 98 LEU A N 1
ATOM 753 C CA . LEU A 1 98 ? 5.182 3.956 5.690 1.00 94.06 98 LEU A CA 1
ATOM 754 C C . LEU A 1 98 ? 4.543 4.746 6.853 1.00 94.06 98 LEU A C 1
ATOM 756 O O . LEU A 1 98 ? 3.860 4.112 7.654 1.00 94.06 98 LEU A O 1
ATOM 760 N N . PRO A 1 99 ? 4.683 6.085 6.973 1.00 94.62 99 PRO A N 1
ATOM 761 C CA . PRO A 1 99 ? 4.021 6.836 8.046 1.00 94.62 99 PRO A CA 1
ATOM 762 C C . PRO A 1 99 ? 2.497 6.899 7.889 1.00 94.62 99 PRO A C 1
ATOM 764 O O . PRO A 1 99 ? 1.791 7.095 8.874 1.00 94.62 99 PRO A O 1
ATOM 767 N N . TYR A 1 100 ? 1.978 6.733 6.670 1.00 93.88 100 TYR A N 1
ATOM 768 C CA . TYR A 1 100 ? 0.541 6.713 6.406 1.00 93.88 100 TYR A CA 1
ATOM 769 C C . TYR A 1 100 ? -0.078 5.350 6.740 1.00 93.88 100 TYR A C 1
ATOM 771 O O . TYR A 1 100 ? -1.199 5.295 7.240 1.00 93.88 100 TYR A O 1
ATOM 779 N N . PHE A 1 101 ? 0.665 4.257 6.537 1.00 92.00 101 PHE A N 1
ATOM 780 C CA . PHE A 1 101 ? 0.206 2.872 6.685 1.00 92.00 101 PHE A CA 1
ATOM 781 C C . PHE A 1 101 ? -0.578 2.569 7.983 1.00 92.00 101 PHE A C 1
ATOM 783 O O . PHE A 1 101 ? -1.656 1.972 7.861 1.00 92.00 101 PHE A O 1
ATOM 790 N N . PRO A 1 102 ? -0.150 3.010 9.190 1.00 90.62 102 PRO A N 1
ATOM 791 C CA . PRO A 1 102 ? -0.875 2.753 10.440 1.00 90.62 102 PRO A CA 1
ATOM 792 C C . PRO A 1 102 ? -2.246 3.431 10.534 1.00 90.62 102 PRO A C 1
ATOM 794 O O . PRO A 1 102 ? -3.080 3.007 11.329 1.00 90.62 102 PRO A O 1
ATOM 797 N N . TYR A 1 103 ? -2.490 4.467 9.730 1.00 88.62 103 TYR A N 1
ATOM 798 C CA . TYR A 1 103 ? -3.758 5.201 9.689 1.00 88.62 103 TYR A CA 1
ATOM 799 C C . TYR A 1 103 ? -4.722 4.669 8.620 1.00 88.62 103 TYR A C 1
ATOM 801 O O . TYR A 1 103 ? -5.834 5.179 8.485 1.00 88.62 103 TYR A O 1
ATOM 809 N N . THR A 1 104 ? -4.309 3.654 7.855 1.00 89.19 104 THR A N 1
ATOM 810 C CA . THR A 1 104 ? -5.118 3.065 6.780 1.00 89.19 104 THR A CA 1
ATOM 811 C C . THR A 1 104 ? -5.885 1.838 7.248 1.00 89.19 104 THR A C 1
ATOM 813 O O . THR A 1 104 ? -5.577 1.220 8.271 1.00 89.19 104 THR A O 1
ATOM 816 N N . LYS A 1 105 ? -6.807 1.363 6.407 1.00 84.94 105 LYS A N 1
ATOM 817 C CA . LYS A 1 105 ? -7.476 0.066 6.601 1.00 84.94 105 LYS A CA 1
ATOM 818 C C . LYS A 1 105 ? -6.544 -1.152 6.698 1.00 84.94 105 LYS A C 1
ATOM 820 O O . LYS A 1 105 ? -7.008 -2.218 7.094 1.00 84.94 105 LYS A O 1
ATOM 825 N N . HIS A 1 106 ? -5.275 -1.035 6.296 1.00 88.25 106 HIS A N 1
ATOM 826 C CA . HIS A 1 106 ? -4.297 -2.129 6.347 1.00 88.25 106 HIS A CA 1
ATOM 827 C C . HIS A 1 106 ? -3.609 -2.255 7.707 1.00 88.25 106 HIS A C 1
ATOM 829 O O . HIS A 1 106 ? -2.877 -3.223 7.917 1.00 88.25 106 HIS A O 1
ATOM 835 N N . ALA A 1 107 ? -3.895 -1.351 8.651 1.00 90.19 107 ALA A N 1
ATOM 836 C CA . ALA A 1 107 ? -3.436 -1.479 10.029 1.00 90.19 107 ALA A CA 1
ATOM 837 C C . ALA A 1 107 ? -3.817 -2.835 10.658 1.00 90.19 107 ALA A C 1
ATOM 839 O O . ALA A 1 107 ? -3.077 -3.375 11.482 1.00 90.19 107 ALA A O 1
ATOM 840 N N . HIS A 1 108 ? -4.904 -3.456 10.179 1.00 90.25 108 HIS A N 1
ATOM 841 C CA . HIS A 1 108 ? -5.309 -4.799 10.589 1.00 90.25 108 HIS A CA 1
ATOM 842 C C . HIS A 1 108 ? -4.211 -5.856 10.424 1.00 90.25 108 HIS A C 1
ATOM 844 O O . HIS A 1 108 ? -4.243 -6.865 11.124 1.00 90.25 108 HIS A O 1
ATOM 850 N N . LEU A 1 109 ? -3.254 -5.669 9.505 1.00 91.56 109 LEU A N 1
ATOM 851 C CA . LEU A 1 109 ? -2.245 -6.683 9.202 1.00 91.56 109 LEU A CA 1
ATOM 852 C C . LEU A 1 109 ? -1.327 -6.927 10.402 1.00 91.56 109 LEU A C 1
ATOM 854 O O . LEU A 1 109 ? -0.967 -8.069 10.673 1.00 91.56 109 LEU A O 1
ATOM 858 N N . PHE A 1 110 ? -0.996 -5.870 11.145 1.00 90.56 110 PHE A N 1
ATOM 859 C CA . PHE A 1 110 ? -0.210 -5.974 12.374 1.00 90.56 110 PHE A CA 1
ATOM 860 C C . PHE A 1 110 ? -1.083 -5.967 13.636 1.00 90.56 110 PHE A C 1
ATOM 862 O O . PHE A 1 110 ? -0.724 -6.600 14.628 1.00 90.56 110 PHE A O 1
ATOM 869 N N . MET A 1 111 ? -2.260 -5.334 13.600 1.00 92.88 111 MET A N 1
ATOM 870 C CA . MET A 1 111 ? -3.184 -5.338 14.741 1.00 92.88 111 MET A CA 1
ATOM 871 C C . MET A 1 111 ? -3.921 -6.669 14.913 1.00 92.88 111 MET A C 1
ATOM 873 O O . MET A 1 111 ? -4.313 -6.993 16.026 1.00 92.88 111 MET A O 1
ATOM 877 N N . GLY A 1 112 ? -4.071 -7.481 13.863 1.00 91.50 112 GLY A N 1
ATOM 878 C CA . GLY A 1 112 ? -4.657 -8.824 13.935 1.00 91.50 112 GLY A CA 1
ATOM 879 C C . GLY A 1 112 ? -3.878 -9.777 14.854 1.00 91.50 112 GLY A C 1
ATOM 880 O O . GLY A 1 112 ? -4.470 -10.343 15.775 1.00 91.50 112 GLY A O 1
ATOM 881 N N . PRO A 1 113 ? -2.553 -9.936 14.674 1.00 92.31 113 PRO A N 1
ATOM 882 C CA . PRO A 1 113 ? -1.717 -10.670 15.623 1.00 92.31 113 PRO A CA 1
ATOM 883 C C . PRO A 1 113 ? -1.767 -10.099 17.048 1.00 92.31 113 PRO A C 1
ATOM 885 O O . PRO A 1 113 ? -1.913 -10.859 18.001 1.00 92.31 113 PRO A O 1
ATOM 888 N N . PHE A 1 114 ? -1.720 -8.772 17.212 1.00 92.50 114 PHE A N 1
ATOM 889 C CA . PHE A 1 114 ? -1.812 -8.141 18.537 1.00 92.50 114 PHE A CA 1
ATOM 890 C C . PHE A 1 114 ? -3.171 -8.394 19.212 1.00 92.50 114 PHE A C 1
ATOM 892 O O . PHE A 1 114 ? -3.256 -8.681 20.406 1.00 92.50 114 PHE A O 1
ATOM 899 N N . ASN A 1 115 ? -4.250 -8.386 18.431 1.00 91.94 115 ASN A N 1
ATOM 900 C CA . ASN A 1 115 ? -5.578 -8.757 18.893 1.00 91.94 115 ASN A CA 1
ATOM 901 C C . ASN A 1 115 ? -5.628 -10.204 19.382 1.00 91.94 115 ASN A C 1
ATOM 903 O O . ASN A 1 115 ? -6.236 -10.487 20.409 1.00 91.94 115 ASN A O 1
ATOM 907 N N . PHE A 1 116 ? -4.964 -11.119 18.673 1.00 90.38 116 PHE A N 1
ATOM 908 C CA . PHE A 1 116 ? -4.873 -12.513 19.090 1.00 90.38 116 PHE A CA 1
ATOM 909 C C . PHE A 1 116 ? -4.180 -12.664 20.453 1.00 90.38 116 PHE A C 1
ATOM 911 O O . PHE A 1 116 ? -4.650 -13.435 21.286 1.00 90.38 116 PHE A O 1
ATOM 918 N N . MET A 1 117 ? -3.115 -11.900 20.704 1.00 92.75 117 MET A N 1
ATOM 919 C CA . MET A 1 117 ? -2.3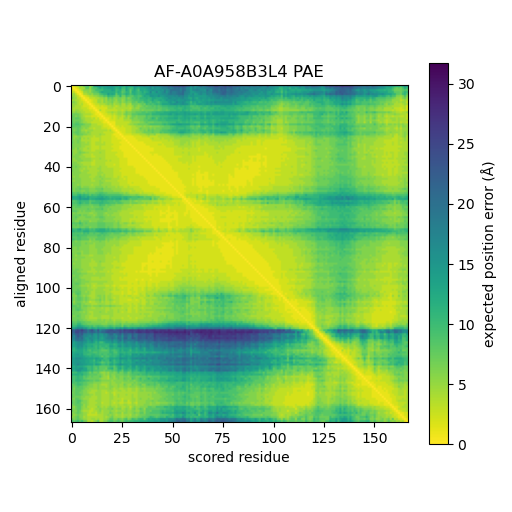76 -11.935 21.975 1.00 92.75 117 MET A CA 1
ATOM 920 C C . MET A 1 117 ? -3.185 -11.393 23.155 1.00 92.75 117 MET A C 1
ATOM 922 O O . MET A 1 117 ? -3.001 -11.839 24.280 1.00 92.75 117 MET A O 1
ATOM 926 N N . THR A 1 118 ? -4.096 -10.452 22.908 1.00 90.38 118 THR A N 1
ATOM 927 C CA . THR A 1 118 ? -4.954 -9.869 23.950 1.00 90.38 118 THR A CA 1
ATOM 928 C C . THR A 1 118 ? -6.234 -10.667 24.180 1.00 90.38 118 THR A C 1
ATOM 930 O O . THR A 1 118 ? -7.099 -10.220 24.931 1.00 90.38 118 THR A O 1
ATOM 933 N N . ARG A 1 119 ? -6.413 -11.833 23.542 1.00 86.19 119 ARG A N 1
ATOM 934 C CA . ARG A 1 119 ? -7.635 -12.633 23.696 1.00 86.19 119 ARG A CA 1
ATOM 935 C C . ARG A 1 119 ? -7.770 -13.143 25.133 1.00 86.19 119 ARG A C 1
ATOM 937 O O . ARG A 1 119 ? -6.838 -13.765 25.632 1.00 86.19 119 ARG A O 1
ATOM 944 N N . PRO A 1 120 ? -8.939 -12.958 25.771 1.00 79.94 120 PRO A N 1
ATOM 945 C CA . PRO A 1 120 ? -9.175 -13.536 27.080 1.00 79.94 120 PRO A CA 1
ATOM 946 C C . PRO A 1 120 ? -9.391 -15.045 26.940 1.00 79.94 120 PRO A C 1
ATOM 948 O O . PRO A 1 120 ? -9.769 -15.532 25.868 1.00 79.94 120 PRO A O 1
ATOM 951 N N . GLU A 1 121 ? -9.204 -15.775 28.033 1.00 77.19 121 GLU A N 1
ATOM 952 C CA . GLU A 1 121 ? -9.674 -17.153 28.167 1.00 77.19 121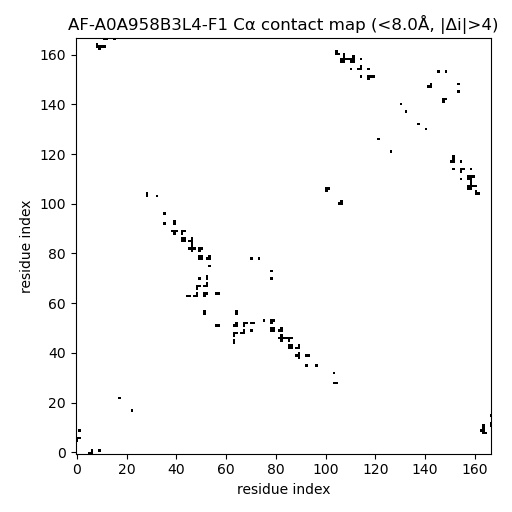 GLU A CA 1
ATOM 953 C C . GLU A 1 121 ? -11.214 -17.128 28.132 1.00 77.19 121 GLU A C 1
ATOM 955 O O . GLU A 1 121 ? -11.848 -16.476 28.963 1.00 77.19 121 GLU A O 1
ATOM 960 N N . ARG A 1 122 ? -11.837 -17.712 27.098 1.00 65.25 122 ARG A N 1
ATOM 961 C CA . ARG A 1 122 ? -13.280 -17.543 26.828 1.00 65.25 122 ARG A CA 1
ATOM 962 C C . ARG A 1 122 ? -14.049 -18.837 27.054 1.00 65.25 122 ARG A C 1
ATOM 964 O O . ARG A 1 122 ? -13.671 -19.866 26.506 1.00 65.25 122 ARG A O 1
ATOM 971 N N . VAL A 1 123 ? -15.208 -18.730 27.705 1.00 61.75 123 VAL A N 1
ATOM 972 C CA . VAL A 1 123 ? -16.310 -19.715 27.637 1.00 61.75 123 VAL A CA 1
ATOM 973 C C . VAL A 1 123 ? -17.344 -19.377 26.540 1.00 61.75 123 VAL A C 1
ATOM 975 O O . VAL A 1 123 ? -18.135 -20.239 26.170 1.00 61.75 123 VAL A O 1
ATOM 978 N N . GLY A 1 124 ? -17.315 -18.165 25.955 1.00 64.88 124 GLY A N 1
ATOM 979 C CA . GLY A 1 124 ? -18.231 -17.721 24.890 1.00 64.88 124 GLY A CA 1
ATOM 980 C C . GLY A 1 124 ? -17.831 -16.391 24.222 1.00 64.88 124 GLY A C 1
ATOM 981 O O . GLY A 1 124 ? -16.920 -15.703 24.681 1.00 64.88 124 GLY A O 1
ATOM 982 N N . LEU A 1 125 ? -18.489 -16.039 23.105 1.00 58.25 125 LEU A N 1
ATOM 983 C CA . LEU A 1 125 ? -18.199 -14.836 22.295 1.00 58.25 125 LEU A CA 1
ATOM 984 C C . LEU A 1 125 ? -18.579 -13.508 22.977 1.00 58.25 125 LEU A C 1
ATOM 986 O O . LEU A 1 125 ? -17.948 -12.502 22.676 1.00 58.25 125 LEU A O 1
ATOM 990 N N . ASP A 1 126 ? -19.550 -13.519 23.896 1.00 63.09 126 ASP A N 1
ATOM 991 C CA . ASP A 1 126 ? -20.083 -12.321 24.573 1.00 63.09 126 ASP A CA 1
ATOM 992 C C . ASP A 1 126 ? -20.070 -12.457 26.108 1.00 63.09 126 ASP A C 1
ATOM 994 O O . ASP A 1 126 ? -20.870 -11.874 26.838 1.00 63.09 126 ASP A O 1
ATOM 998 N N . THR A 1 127 ? -19.178 -13.298 26.639 1.00 68.19 127 THR A N 1
ATOM 999 C CA . THR A 1 127 ? -19.110 -13.507 28.087 1.00 68.19 127 THR A CA 1
ATOM 1000 C C . THR A 1 127 ? -18.415 -12.322 28.758 1.00 68.19 127 THR A C 1
ATOM 1002 O O . THR A 1 127 ? -17.180 -12.199 28.784 1.00 68.19 127 THR A O 1
ATOM 1005 N N . GLN A 1 128 ? -19.224 -11.430 29.324 1.00 69.50 128 GLN A N 1
ATOM 1006 C CA . GLN A 1 128 ? -18.747 -10.427 30.267 1.00 69.50 128 GLN A CA 1
ATOM 1007 C C . GLN A 1 128 ? -18.423 -11.074 31.619 1.00 69.50 128 GLN A C 1
ATOM 1009 O O . GLN A 1 128 ? -18.881 -12.170 31.934 1.00 69.50 128 GLN A O 1
ATOM 1014 N N . LYS A 1 129 ? -17.549 -10.429 32.396 1.00 72.25 129 LYS A N 1
ATOM 1015 C CA . LYS A 1 129 ? -17.178 -10.922 33.724 1.00 72.25 129 LYS A CA 1
ATOM 1016 C C . LYS A 1 129 ? -18.390 -10.649 34.606 1.00 72.25 129 LYS A C 1
ATOM 1018 O O . LYS A 1 129 ? -18.905 -9.535 34.560 1.00 72.25 129 LYS A O 1
ATOM 1023 N N . ALA A 1 130 ? -18.852 -11.655 35.344 1.00 77.06 130 ALA A N 1
ATOM 1024 C CA . ALA A 1 130 ? -19.939 -11.456 36.290 1.00 77.06 130 ALA A CA 1
ATOM 1025 C C . ALA A 1 130 ? -19.526 -10.386 37.310 1.00 77.06 130 ALA A C 1
ATOM 1027 O O . ALA A 1 130 ? -18.401 -10.409 37.814 1.00 77.06 130 ALA A O 1
ATOM 1028 N N . VAL A 1 131 ? -20.423 -9.433 37.538 1.00 82.38 131 VAL A N 1
ATOM 1029 C CA . VAL A 1 131 ? -20.289 -8.421 38.583 1.00 82.38 131 VAL A CA 1
ATOM 1030 C C . VAL A 1 131 ? -20.906 -9.003 39.847 1.00 82.38 131 VAL A C 1
ATOM 1032 O O . VAL A 1 131 ? -22.018 -9.528 39.790 1.00 82.38 131 VAL A O 1
ATOM 1035 N N . ASP A 1 132 ? -20.181 -8.920 40.956 1.00 86.12 132 ASP A N 1
ATOM 1036 C CA . ASP A 1 132 ? -20.720 -9.224 42.276 1.00 86.12 132 ASP A CA 1
ATOM 1037 C C . ASP A 1 132 ? -21.389 -7.962 42.827 1.00 86.12 132 ASP A C 1
ATOM 1039 O O . ASP A 1 132 ? -20.727 -6.953 43.038 1.00 86.12 132 ASP A O 1
ATOM 1043 N N . PHE A 1 133 ? -22.709 -7.983 42.984 1.00 86.25 133 PHE A N 1
ATOM 1044 C CA . PHE A 1 133 ? -23.448 -6.823 43.489 1.00 86.25 133 PHE A CA 1
ATOM 1045 C C . PHE A 1 133 ? -23.446 -6.736 45.021 1.00 86.25 133 PHE A C 1
ATOM 1047 O O . PHE A 1 133 ? -23.902 -5.727 45.553 1.00 86.25 133 PHE A O 1
ATOM 1054 N N . GLU A 1 134 ? -22.964 -7.767 45.720 1.00 88.62 134 GLU A N 1
ATOM 1055 C CA . GLU A 1 134 ? -22.829 -7.770 47.182 1.00 88.62 134 GLU A CA 1
ATOM 1056 C C . GLU A 1 134 ? -21.461 -7.232 47.640 1.00 88.62 134 GLU A C 1
ATOM 1058 O O . GLU A 1 134 ? -21.268 -6.956 48.823 1.00 88.62 134 GLU A O 1
ATOM 1063 N N . ASP A 1 135 ? -20.515 -7.036 46.715 1.00 88.69 135 ASP A N 1
ATOM 1064 C CA . ASP A 1 135 ? -19.206 -6.449 46.998 1.00 88.69 135 ASP A CA 1
ATOM 1065 C C . ASP A 1 135 ? -19.302 -4.919 47.137 1.00 88.69 135 ASP A C 1
ATOM 1067 O O . ASP A 1 135 ? -19.276 -4.171 46.158 1.00 88.69 135 ASP A O 1
ATOM 1071 N N . GLU A 1 136 ? -19.378 -4.446 48.383 1.00 87.06 136 GLU A N 1
ATOM 1072 C CA . GLU A 1 136 ? -19.437 -3.018 48.728 1.00 87.06 136 GLU A CA 1
ATOM 1073 C C . GLU A 1 136 ? -18.167 -2.230 48.348 1.00 87.06 136 GLU A C 1
ATOM 1075 O O . GLU A 1 136 ? -18.183 -0.999 48.386 1.00 87.06 136 GLU A O 1
ATOM 1080 N N . SER A 1 137 ? -17.066 -2.896 47.965 1.00 89.00 137 SER A N 1
ATOM 1081 C CA . SER A 1 137 ? -15.852 -2.221 47.479 1.00 89.00 137 SER A CA 1
ATOM 1082 C C . SER A 1 137 ? -15.946 -1.770 46.016 1.00 89.00 137 SER A C 1
ATOM 1084 O O . SER A 1 137 ? -1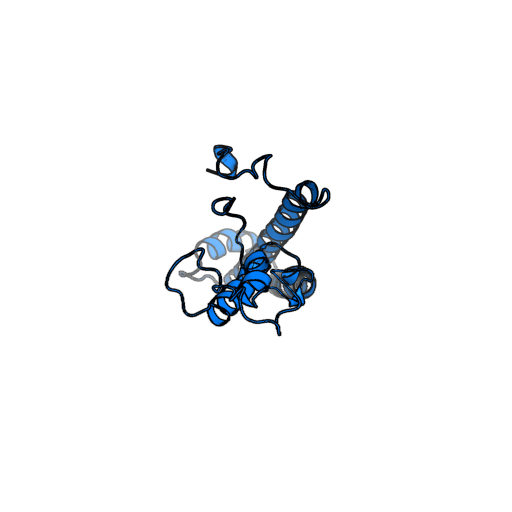5.116 -0.982 45.551 1.00 89.00 137 SER A O 1
ATOM 1086 N N . LEU A 1 138 ? -16.951 -2.247 45.273 1.00 85.06 138 LEU A N 1
ATOM 1087 C CA . LEU A 1 138 ? -17.170 -1.881 43.877 1.00 85.06 138 LEU A CA 1
ATOM 1088 C C . LEU A 1 138 ? -17.931 -0.555 43.763 1.00 85.06 138 LEU A C 1
ATOM 1090 O O . LEU A 1 138 ? -19.156 -0.500 43.796 1.00 85.06 138 LEU A O 1
ATOM 1094 N N . GLU A 1 139 ? -17.190 0.529 43.537 1.00 85.00 139 GLU A N 1
ATOM 1095 C CA . GLU A 1 139 ? -17.764 1.867 43.315 1.00 85.00 139 GLU A CA 1
ATOM 1096 C C . GLU A 1 139 ? -18.186 2.120 41.854 1.00 85.00 139 GLU A C 1
ATOM 1098 O O . GLU A 1 139 ? -18.887 3.090 41.558 1.00 85.00 139 GLU A O 1
ATOM 1103 N N . GLN A 1 140 ? -17.769 1.253 40.923 1.00 83.69 140 GLN A N 1
ATOM 1104 C CA . GLN A 1 140 ? -18.036 1.398 39.494 1.00 83.69 140 GLN A CA 1
ATOM 1105 C C . GLN A 1 140 ? -18.623 0.125 38.886 1.00 83.69 140 GLN A C 1
ATOM 1107 O O . GLN A 1 140 ? -18.025 -0.951 38.907 1.00 83.69 140 GLN A O 1
ATOM 1112 N N . PHE A 1 141 ? -19.760 0.304 38.216 1.00 83.00 141 PHE A N 1
ATOM 1113 C CA . PHE A 1 141 ? -20.430 -0.732 37.445 1.00 83.00 141 PHE A CA 1
ATOM 1114 C C . PHE A 1 141 ? -20.282 -0.443 35.949 1.00 83.00 141 PHE A C 1
ATOM 1116 O O . PHE A 1 141 ? -20.788 0.555 35.438 1.00 83.00 141 PHE A O 1
ATOM 1123 N N . GLY A 1 142 ? -19.587 -1.327 35.231 1.00 83.12 142 GLY A N 1
ATOM 1124 C CA . GLY A 1 142 ? -19.366 -1.193 33.790 1.00 83.12 142 GLY A CA 1
ATOM 1125 C C . GLY A 1 142 ? -18.235 -0.227 33.412 1.00 83.12 142 GLY A C 1
ATOM 1126 O O . GLY A 1 142 ? -17.273 -0.042 34.154 1.00 83.12 142 GLY A O 1
ATOM 1127 N N . VAL A 1 143 ? -18.327 0.346 32.210 1.00 85.88 143 VAL A N 1
ATOM 1128 C CA . VAL A 1 143 ? -17.244 1.094 31.547 1.00 85.88 143 VAL A CA 1
ATOM 1129 C C . VAL A 1 143 ? -17.633 2.569 31.447 1.00 85.88 143 VAL A C 1
ATOM 1131 O O . VAL A 1 143 ? -18.635 2.894 30.811 1.00 85.88 143 VAL A O 1
ATOM 1134 N N . THR A 1 144 ? -16.824 3.455 32.026 1.00 89.75 144 THR A N 1
ATOM 1135 C CA . THR A 1 144 ? -17.009 4.918 31.970 1.00 89.75 144 THR A CA 1
ATOM 1136 C C . THR A 1 144 ? -15.953 5.569 31.077 1.00 89.75 144 THR A C 1
ATOM 1138 O O . THR A 1 144 ? -16.234 6.519 30.346 1.00 89.75 144 THR A O 1
ATOM 1141 N N . THR A 1 145 ? -14.732 5.036 31.100 1.00 90.44 145 THR A N 1
ATOM 1142 C CA . THR A 1 145 ? -13.586 5.492 30.315 1.00 90.44 145 THR A CA 1
ATOM 1143 C C . THR A 1 145 ? -13.081 4.393 29.383 1.00 90.44 145 THR A C 1
ATOM 1145 O O . THR A 1 145 ? -13.377 3.213 29.554 1.00 90.44 145 THR A O 1
ATOM 1148 N N . LEU A 1 146 ? -12.266 4.765 28.391 1.00 88.38 146 LEU A N 1
ATOM 1149 C CA . LEU A 1 146 ? -11.625 3.784 27.508 1.00 88.38 146 LEU A CA 1
ATOM 1150 C C . LEU A 1 146 ? -10.721 2.808 28.271 1.00 88.38 146 LEU A C 1
ATOM 1152 O O . LEU A 1 146 ? -10.577 1.669 27.846 1.00 88.38 146 LEU A O 1
ATOM 1156 N N . LEU A 1 147 ? -10.120 3.233 29.383 1.00 88.19 147 LEU A N 1
ATOM 1157 C CA . LEU A 1 147 ? -9.216 2.385 30.161 1.00 88.19 147 LEU A CA 1
ATOM 1158 C C . LEU A 1 147 ? -9.956 1.316 30.973 1.00 88.19 147 LEU A C 1
ATOM 1160 O O . LEU A 1 147 ? -9.327 0.355 31.406 1.00 88.19 147 LEU A O 1
ATOM 1164 N N . ASP A 1 148 ? -11.278 1.435 31.106 1.00 87.88 148 ASP A N 1
ATOM 1165 C CA . ASP A 1 148 ? -12.109 0.434 31.780 1.00 87.88 148 ASP A CA 1
ATOM 1166 C C . ASP A 1 148 ? -12.454 -0.739 30.837 1.00 87.88 148 ASP A C 1
ATOM 1168 O O . ASP A 1 148 ? -12.986 -1.765 31.265 1.00 87.88 148 ASP A O 1
ATOM 1172 N N . LEU A 1 149 ? -12.158 -0.608 29.535 1.00 87.62 149 LEU A N 1
ATOM 1173 C CA . LEU A 1 149 ? -12.318 -1.677 28.551 1.00 87.62 149 LEU A CA 1
ATOM 1174 C C . LEU A 1 149 ? -11.211 -2.723 28.686 1.00 87.62 149 LEU A C 1
ATOM 1176 O O . LEU A 1 149 ? -10.050 -2.424 28.969 1.00 87.62 149 LEU A O 1
ATOM 1180 N N . ARG A 1 150 ? -11.539 -3.977 28.361 1.00 85.88 150 ARG A N 1
ATOM 1181 C CA . ARG A 1 150 ? -10.516 -5.021 28.224 1.00 85.88 150 ARG A CA 1
ATOM 1182 C C . ARG A 1 150 ? -9.566 -4.669 27.085 1.00 85.88 150 ARG A C 1
ATOM 1184 O O . ARG A 1 150 ? -9.984 -4.144 26.054 1.00 85.88 150 ARG A O 1
ATOM 1191 N N . GLN A 1 151 ? -8.310 -5.090 27.210 1.00 89.50 151 GLN A N 1
ATOM 1192 C CA . GLN A 1 151 ? -7.303 -4.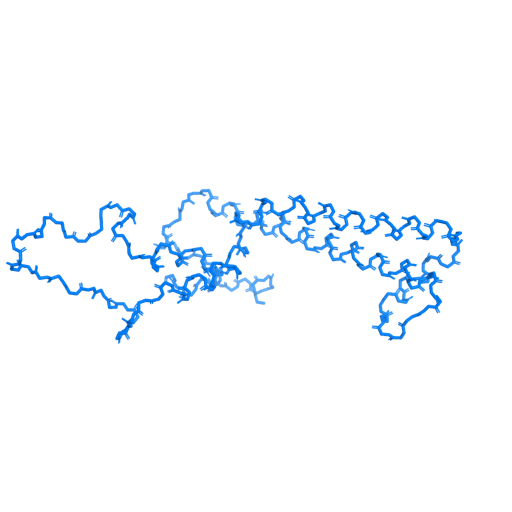911 26.158 1.00 89.50 151 GLN A CA 1
ATOM 1193 C C . GLN A 1 151 ? -7.791 -5.405 24.786 1.00 89.50 151 GLN A C 1
ATOM 1195 O O . GLN A 1 151 ? -7.616 -4.715 23.788 1.00 89.50 151 GLN A O 1
ATOM 1200 N N . THR A 1 152 ? -8.481 -6.548 24.732 1.00 87.88 152 THR A N 1
ATOM 1201 C CA . THR A 1 152 ? -9.062 -7.072 23.484 1.00 87.88 152 THR A CA 1
ATOM 1202 C C . THR A 1 152 ? -10.051 -6.095 22.856 1.00 87.88 152 THR A C 1
ATOM 1204 O O . THR A 1 152 ? -9.984 -5.854 21.656 1.00 87.88 152 THR A O 1
ATOM 1207 N N . GLN A 1 153 ? -10.925 -5.490 23.667 1.00 86.81 153 GLN A N 1
ATOM 1208 C CA . GLN A 1 153 ? -11.950 -4.547 23.209 1.00 86.81 153 GLN A CA 1
ATOM 1209 C C . GLN A 1 153 ? -11.336 -3.237 22.699 1.00 86.81 153 GLN A C 1
ATOM 1211 O O . GLN A 1 153 ? -11.900 -2.601 21.812 1.00 86.81 153 GLN A O 1
ATOM 1216 N N . LEU A 1 154 ? -10.166 -2.850 23.215 1.00 90.06 154 LEU A N 1
ATOM 1217 C CA . LEU A 1 154 ? -9.398 -1.711 22.704 1.00 90.06 154 LEU A CA 1
ATOM 1218 C C . LEU A 1 154 ? -8.745 -2.003 21.348 1.00 90.06 154 LEU A C 1
ATOM 1220 O O . LEU A 1 154 ? -8.617 -1.107 20.517 1.00 90.06 154 LEU A O 1
ATOM 1224 N N . VAL A 1 155 ? -8.327 -3.247 21.116 1.00 90.44 155 VAL A N 1
ATOM 1225 C CA . VAL A 1 155 ? -7.562 -3.648 19.925 1.00 90.44 155 VAL A CA 1
ATOM 1226 C C . VAL A 1 155 ? -8.459 -4.125 18.780 1.00 90.44 155 VAL A C 1
ATOM 1228 O O . VAL A 1 155 ? -8.125 -3.909 17.612 1.00 90.44 155 VAL A O 1
ATOM 1231 N N . ASP A 1 156 ? -9.602 -4.742 19.092 1.00 88.38 156 ASP A N 1
ATOM 1232 C CA . ASP A 1 156 ? -10.595 -5.259 18.137 1.00 88.38 156 ASP A CA 1
ATOM 1233 C C . ASP A 1 156 ? -10.925 -4.272 16.994 1.00 88.38 156 ASP A C 1
ATOM 1235 O O . ASP A 1 156 ? -10.892 -4.689 15.828 1.00 88.38 156 ASP A O 1
ATOM 1239 N N . PRO A 1 157 ? -11.169 -2.966 17.249 1.00 86.12 157 PRO A N 1
ATOM 1240 C CA . PRO A 1 157 ? -11.491 -2.009 16.190 1.00 86.12 157 PRO A CA 1
ATOM 1241 C C . PRO A 1 157 ? -10.380 -1.849 15.147 1.00 86.12 157 PRO A C 1
ATOM 1243 O O . PRO A 1 157 ? -10.668 -1.646 13.969 1.00 86.12 157 PRO A O 1
ATOM 1246 N N . PHE A 1 158 ? -9.116 -1.974 15.558 1.00 88.19 158 PHE A N 1
ATOM 1247 C CA . PHE A 1 158 ? -7.956 -1.815 14.680 1.00 88.19 158 PHE A CA 1
ATOM 1248 C C . PHE A 1 158 ? -7.588 -3.103 13.935 1.00 88.19 158 PHE A C 1
ATOM 1250 O O . PHE A 1 158 ? -6.966 -3.051 12.875 1.00 88.19 158 PHE A O 1
ATOM 1257 N N . ALA A 1 159 ? -7.981 -4.262 14.462 1.00 89.88 159 ALA A N 1
ATOM 1258 C CA . ALA A 1 159 ? -7.841 -5.554 13.792 1.00 89.88 159 ALA A CA 1
ATOM 1259 C C . ALA A 1 159 ? -8.953 -5.818 12.758 1.00 89.88 159 ALA A C 1
ATOM 1261 O O . ALA A 1 159 ? -8.880 -6.773 11.981 1.00 89.88 159 ALA A O 1
ATOM 1262 N N . CYS A 1 160 ? -9.992 -4.982 12.732 1.00 84.56 160 CYS A N 1
ATOM 1263 C CA . CYS A 1 160 ? -11.123 -5.131 11.831 1.00 84.56 160 CYS A CA 1
ATOM 1264 C C . CYS A 1 160 ? -10.721 -4.926 10.360 1.00 84.56 160 CYS A C 1
ATOM 1266 O O . CYS A 1 160 ? -10.242 -3.870 9.956 1.00 84.56 160 CYS A O 1
ATOM 1268 N N . ILE A 1 161 ? -11.024 -5.913 9.513 1.00 86.38 161 ILE A N 1
ATOM 1269 C CA . ILE A 1 161 ? -10.819 -5.833 8.054 1.00 86.38 161 ILE A CA 1
ATOM 1270 C C . ILE A 1 161 ? -11.966 -5.116 7.311 1.00 86.38 161 ILE A C 1
ATOM 1272 O O . ILE A 1 161 ? -12.041 -5.164 6.083 1.00 86.38 161 ILE A O 1
ATOM 1276 N N . MET A 1 162 ? -12.903 -4.496 8.043 1.00 80.31 162 MET A N 1
ATOM 1277 C CA . MET A 1 162 ? -14.130 -3.879 7.512 1.00 80.31 162 MET A CA 1
ATOM 1278 C C . MET A 1 162 ? -14.920 -4.814 6.578 1.00 80.31 162 MET A C 1
ATOM 1280 O O . MET A 1 162 ? -15.368 -4.430 5.494 1.00 80.31 162 MET A O 1
ATOM 1284 N N . CYS A 1 163 ? -15.085 -6.073 6.999 1.00 79.00 163 CYS A N 1
ATOM 1285 C CA . CYS A 1 163 ? -15.901 -7.065 6.294 1.00 79.00 163 CYS A CA 1
ATOM 1286 C C . CYS A 1 163 ? -17.404 -6.893 6.535 1.00 79.00 163 CYS A C 1
ATOM 1288 O O . CYS A 1 163 ? -18.188 -7.595 5.899 1.00 79.00 163 CYS A O 1
ATOM 1290 N N . ASN A 1 164 ? -17.796 -5.984 7.439 1.00 82.12 164 ASN A N 1
ATOM 1291 C CA . ASN A 1 164 ? -19.189 -5.636 7.710 1.00 82.12 164 ASN A CA 1
ATOM 1292 C C . ASN A 1 164 ? -20.044 -6.806 8.249 1.00 82.12 164 ASN A C 1
ATOM 1294 O O . ASN A 1 164 ? -21.269 -6.752 8.213 1.00 82.12 164 ASN A O 1
ATOM 1298 N N . ARG A 1 165 ? -19.401 -7.843 8.812 1.00 77.75 165 ARG A N 1
ATOM 1299 C CA . ARG A 1 165 ? -20.069 -9.009 9.424 1.00 77.75 165 ARG A CA 1
ATOM 1300 C C . ARG A 1 165 ? -20.321 -8.881 10.926 1.00 77.75 165 ARG A C 1
ATOM 1302 O O . ARG A 1 165 ? -21.205 -9.558 11.428 1.00 77.75 165 ARG A O 1
ATOM 1309 N N . CYS A 1 166 ? -19.558 -8.036 11.616 1.00 76.00 166 CYS A N 1
ATOM 1310 C CA . CYS A 1 166 ? -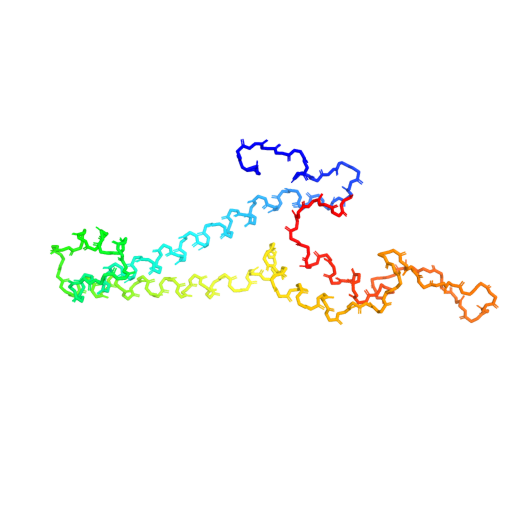19.661 -7.820 13.064 1.00 76.00 166 CYS A CA 1
ATOM 1311 C C . CYS A 1 166 ? -20.561 -6.616 13.419 1.00 76.00 166 CYS A C 1
ATOM 1313 O O . CYS A 1 166 ? -20.356 -6.000 14.459 1.00 76.00 166 CYS A O 1
ATOM 1315 N N . GLN A 1 167 ? -21.463 -6.232 12.504 1.00 74.19 167 GLN A N 1
ATOM 1316 C CA . GLN A 1 167 ? -22.367 -5.080 12.621 1.00 74.19 167 GLN A CA 1
ATOM 1317 C C . GLN A 1 167 ? -23.658 -5.401 13.364 1.00 74.19 167 GLN A C 1
ATOM 1319 O O . GLN A 1 167 ? -24.196 -6.504 13.113 1.00 74.19 167 GLN A O 1
#

Radius of gyration: 24.8 Å; Cα contacts (8 Å, |Δi|>4): 113; chains: 1; bounding box: 51×32×78 Å

Sequence (167 aa):
RRFLAHDPALTVRDNVKLHPKVRQGIPTDSLIVGGFIWAHVGFRFLGATFLVALAGGDSWQPFANLVATLWAGLSPGAVTLGWHLSFWIALGLILAFLPYFPYTKHAHLFMGPFNFMTRPERVGLDTQKAVDFEDESLEQFGVTTLLDLRQTQLVDPFACIMCNRCQ

pLDDT: mean 88.99, std 8.96, range [58.25, 98.62]

Foldseek 3Di:
DVPPPVDCLLDADPVDDDDPVPVVVQVVLVVVVVVLVCLLVVLVLQLLLLVCLLVVHDPVNVVSVVVVVVCVPPDNVVSVVSNVVSVVSSVVSCVVCVVVCCVGLNLLVVLVVVLVVQDDPDPDDPDDDDDDPVPPVDPDDDDDDPVSDRPNVVSVVSNDNSSSPVD